Protein AF-A0A4Q1JTH9-F1 (afdb_monomer_lite)

Radius of gyration: 22.29 Å; chains: 1; bounding box: 63×52×67 Å

pLDDT: mean 81.84, std 19.49, range [34.16, 97.69]

Organism: NCBI:txid2137479

Secondary structure (DSSP, 8-state):
-PPP---------------------S-HHHHHHHHHHHHHHSSSEEEETTTTEEEEE-SSEEEEEEE--SSS-EEEEEEEES-TTS---HHHHHHHHHHHT-HHHHHHHHHHHHHT-PEEEEETTEEEEEE-GGG-TTSTT-EEEEE-SSEEEEEEE--

Foldseek 3Di:
DDDDDDDDDDPPDPPPPPPPPLVQPDDLVVLLVLQVVLDVQPDQWDDDPPFSWIWHDDPFWIWIWGWDDSPATKTKIKIFGPDLPDWDDVVVSLVSCCRRPHVQVSVLVVQLVVVPPWDWDDDDQKIKTWFACVSDPVQNGTWIWIDHRGMIMIMGGDD

Structure (mmCIF, N/CA/C/O backbone):
data_AF-A0A4Q1JTH9-F1
#
_entry.id   AF-A0A4Q1JTH9-F1
#
loop_
_atom_site.group_PDB
_atom_site.id
_atom_site.type_symbol
_atom_site.label_atom_id
_atom_site.label_alt_id
_atom_site.label_comp_id
_atom_site.label_asym_id
_atom_site.label_entity_id
_atom_site.label_seq_id
_atom_site.pdbx_PDB_ins_code
_atom_site.Cartn_x
_atom_site.Cartn_y
_atom_site.Cartn_z
_atom_site.occupancy
_atom_site.B_iso_or_equiv
_atom_site.auth_seq_id
_atom_site.auth_comp_id
_atom_site.auth_asym_id
_atom_site.auth_atom_id
_atom_site.pdbx_PDB_model_num
ATOM 1 N N . MET A 1 1 ? -48.103 33.745 -53.675 1.00 40.56 1 MET A N 1
ATOM 2 C CA . MET A 1 1 ? -47.669 32.347 -53.467 1.00 40.56 1 MET A CA 1
ATOM 3 C C . MET A 1 1 ? -46.428 32.373 -52.582 1.00 40.56 1 MET A C 1
ATOM 5 O O . MET A 1 1 ? -45.411 32.891 -53.017 1.00 40.56 1 MET A O 1
ATOM 9 N N . LYS A 1 2 ? -46.545 31.964 -51.311 1.00 34.16 2 LYS A N 1
ATOM 10 C CA . LYS A 1 2 ? -45.442 31.940 -50.331 1.00 34.16 2 LYS A CA 1
ATOM 11 C C . LYS A 1 2 ? -44.889 30.514 -50.262 1.00 34.16 2 LYS A C 1
ATOM 13 O O . LYS A 1 2 ? -45.632 29.605 -49.910 1.00 34.16 2 LYS A O 1
ATOM 18 N N . LEU A 1 3 ? -43.619 30.338 -50.623 1.00 39.31 3 LEU A N 1
ATOM 19 C CA . LEU A 1 3 ? -42.852 29.106 -50.428 1.00 39.31 3 LEU A CA 1
ATOM 20 C C . LEU A 1 3 ? -42.296 29.094 -48.999 1.00 39.31 3 LEU A C 1
ATOM 22 O O . LEU A 1 3 ? -41.693 30.072 -48.559 1.00 39.31 3 LEU A O 1
ATOM 26 N N . GLY A 1 4 ? -42.564 28.008 -48.273 1.00 34.81 4 GLY A N 1
ATOM 27 C CA . GLY A 1 4 ? -42.074 27.771 -46.918 1.00 34.81 4 GLY A CA 1
ATOM 28 C C . GLY A 1 4 ? -40.605 27.349 -46.905 1.00 34.81 4 GLY A C 1
ATOM 29 O O . GLY A 1 4 ? -40.155 26.623 -47.787 1.00 34.81 4 GLY A O 1
ATOM 30 N N . ALA A 1 5 ? -39.877 27.791 -45.881 1.00 41.25 5 ALA A N 1
ATOM 31 C CA . ALA A 1 5 ? -38.540 27.315 -45.556 1.00 41.25 5 ALA A CA 1
ATOM 32 C C . ALA A 1 5 ? -38.616 26.523 -44.243 1.00 41.25 5 ALA A C 1
ATOM 34 O O . ALA A 1 5 ? -39.036 27.050 -43.213 1.00 41.25 5 ALA A O 1
ATOM 35 N N . PHE A 1 6 ? -38.261 25.242 -44.312 1.00 37.34 6 PHE A N 1
ATOM 36 C CA . PHE A 1 6 ? -38.145 24.342 -43.167 1.00 37.34 6 PHE A CA 1
ATOM 37 C C . PHE A 1 6 ? -36.867 24.661 -42.369 1.00 37.34 6 PHE A C 1
ATOM 39 O O . PHE A 1 6 ? -35.846 24.985 -42.981 1.00 37.34 6 PHE A O 1
ATOM 46 N N . PRO A 1 7 ? -36.876 24.554 -41.029 1.00 42.16 7 PRO A N 1
ATOM 47 C CA . PRO A 1 7 ? -35.667 24.722 -40.236 1.00 42.16 7 PRO A CA 1
ATOM 48 C C . PRO A 1 7 ? -34.728 23.525 -40.438 1.00 42.16 7 PRO A C 1
ATOM 50 O O . PRO A 1 7 ? -35.094 22.374 -40.205 1.00 42.16 7 PRO A O 1
ATOM 53 N N . VAL A 1 8 ? -33.501 23.815 -40.870 1.00 41.16 8 VAL A N 1
ATOM 54 C CA . VAL A 1 8 ? -32.393 22.858 -40.935 1.00 41.16 8 VAL A CA 1
ATOM 55 C C . VAL A 1 8 ? -31.968 22.530 -39.503 1.00 41.16 8 VAL A C 1
ATOM 57 O O . VAL A 1 8 ? -31.403 23.370 -38.806 1.00 41.16 8 VAL A O 1
ATOM 60 N N . ALA A 1 9 ? -32.259 21.311 -39.055 1.00 43.19 9 ALA A N 1
ATOM 61 C CA . ALA A 1 9 ? -31.726 20.775 -37.811 1.00 43.19 9 ALA A CA 1
ATOM 62 C C . ALA A 1 9 ? -30.230 20.476 -37.995 1.00 43.19 9 ALA A C 1
ATOM 64 O O . ALA A 1 9 ? -29.851 19.554 -38.717 1.00 43.19 9 ALA A O 1
ATOM 65 N N . VAL A 1 10 ? -29.374 21.270 -37.353 1.00 40.28 10 VAL A N 1
ATOM 66 C CA . VAL A 1 10 ? -27.935 21.002 -37.257 1.00 40.28 10 VAL A CA 1
ATOM 67 C C . VAL A 1 10 ? -27.734 19.903 -36.213 1.00 40.28 10 VAL A C 1
ATOM 69 O O . VAL A 1 10 ? -27.803 20.147 -35.011 1.00 40.28 10 VAL A O 1
ATOM 72 N N . LEU A 1 11 ? -27.511 18.675 -36.677 1.00 39.31 11 LEU A N 1
ATOM 73 C CA . LEU A 1 11 ? -27.017 17.572 -35.854 1.00 39.31 11 LEU A CA 1
ATOM 74 C C . LEU A 1 11 ? -25.549 17.850 -35.509 1.00 39.31 11 LEU A C 1
ATOM 76 O O . LEU A 1 11 ? -24.652 17.592 -36.310 1.00 39.31 11 LEU A O 1
ATOM 80 N N . ILE A 1 12 ? -25.300 18.387 -34.314 1.00 44.41 12 ILE A N 1
ATOM 81 C CA . ILE A 1 12 ? -23.960 18.401 -33.724 1.00 44.41 12 ILE A CA 1
ATOM 82 C C . ILE A 1 12 ? -23.666 16.966 -33.284 1.00 44.41 12 ILE A C 1
ATOM 84 O O . ILE A 1 12 ? -24.097 16.517 -32.223 1.00 44.41 12 ILE A O 1
ATOM 88 N N . ALA A 1 13 ? -22.968 16.224 -34.139 1.00 38.91 13 ALA A N 1
ATOM 89 C CA . ALA A 1 13 ? -22.384 14.949 -33.769 1.00 38.91 13 ALA A CA 1
ATOM 90 C C . ALA A 1 13 ? -21.249 15.214 -32.770 1.00 38.91 13 ALA A C 1
ATOM 92 O O . ALA A 1 13 ? -20.174 15.679 -33.148 1.00 38.91 13 ALA A O 1
ATOM 93 N N . PHE A 1 14 ? -21.480 14.919 -31.490 1.00 41.78 14 PHE A N 1
ATOM 94 C CA . PHE A 1 14 ? -20.385 14.692 -30.553 1.00 41.78 14 PHE A CA 1
ATOM 95 C C . PHE A 1 14 ? -19.683 13.411 -30.998 1.00 41.78 14 PHE A C 1
ATOM 97 O O . PHE A 1 14 ? -20.115 12.303 -30.683 1.00 41.78 14 PHE A O 1
ATOM 104 N N . ALA A 1 15 ? -18.623 13.562 -31.790 1.00 36.91 15 ALA A N 1
ATOM 105 C CA . ALA A 1 15 ? -17.663 12.496 -31.985 1.00 36.91 15 ALA A CA 1
ATOM 106 C C . ALA A 1 15 ? -17.070 12.188 -30.606 1.00 36.91 15 ALA A C 1
ATOM 108 O O . ALA A 1 15 ? -16.263 12.955 -30.083 1.00 36.91 15 ALA A O 1
ATOM 109 N N . ALA A 1 16 ? -17.519 11.091 -29.996 1.00 41.47 16 ALA A N 1
ATOM 110 C CA . ALA A 1 16 ? -16.795 10.448 -28.916 1.00 41.47 16 ALA A CA 1
ATOM 111 C C . ALA A 1 16 ? -15.429 10.063 -29.494 1.00 41.47 16 ALA A C 1
ATOM 113 O O . ALA A 1 16 ? -15.298 9.061 -30.198 1.00 41.47 16 ALA A O 1
ATOM 114 N N . GLY A 1 17 ? -14.441 10.938 -29.302 1.00 34.69 17 GLY A N 1
ATOM 115 C CA . GLY A 1 17 ? -13.065 10.647 -29.663 1.00 34.69 17 GLY A CA 1
ATOM 116 C C . GLY A 1 17 ? -12.636 9.357 -28.964 1.00 34.69 17 GLY A C 1
ATOM 117 O O . GLY A 1 17 ? -13.097 9.095 -27.847 1.00 34.69 17 GLY A O 1
ATOM 118 N N . PRO A 1 18 ? -11.795 8.526 -29.600 1.00 39.56 18 PRO A N 1
ATOM 119 C CA . PRO A 1 18 ? -11.242 7.368 -28.922 1.00 39.56 18 PRO A CA 1
ATOM 120 C C . PRO A 1 18 ? -10.550 7.873 -27.656 1.00 39.56 18 PRO A C 1
ATOM 122 O O . PRO A 1 18 ? -9.736 8.795 -27.731 1.00 39.56 18 PRO A O 1
ATOM 125 N N . ALA A 1 19 ? -10.897 7.298 -26.501 1.00 40.38 19 ALA A N 1
ATOM 126 C CA . ALA A 1 19 ? -10.083 7.443 -25.306 1.00 40.38 19 ALA A CA 1
ATOM 127 C C . ALA A 1 19 ? -8.655 7.114 -25.738 1.00 40.38 19 ALA A C 1
ATOM 129 O O . ALA A 1 19 ? -8.393 6.000 -26.200 1.00 40.38 19 ALA A O 1
ATOM 130 N N . SER A 1 20 ? -7.769 8.108 -25.718 1.00 39.19 20 SER A N 1
ATOM 131 C CA . SER A 1 20 ? -6.368 7.903 -26.029 1.00 39.19 20 SER A CA 1
ATOM 132 C C . SER A 1 20 ? -5.864 6.892 -25.016 1.00 39.19 20 SER A C 1
ATOM 134 O O . SER A 1 20 ? -5.636 7.226 -23.856 1.00 39.19 20 SER A O 1
ATOM 136 N N . VAL A 1 21 ? -5.740 5.636 -25.443 1.00 45.19 21 VAL A N 1
ATOM 137 C CA . VAL A 1 21 ? -4.899 4.662 -24.769 1.00 45.19 21 VAL A CA 1
ATOM 138 C C . VAL A 1 21 ? -3.511 5.258 -24.911 1.00 45.19 21 VAL A C 1
ATOM 140 O O . VAL A 1 21 ? -2.866 5.100 -2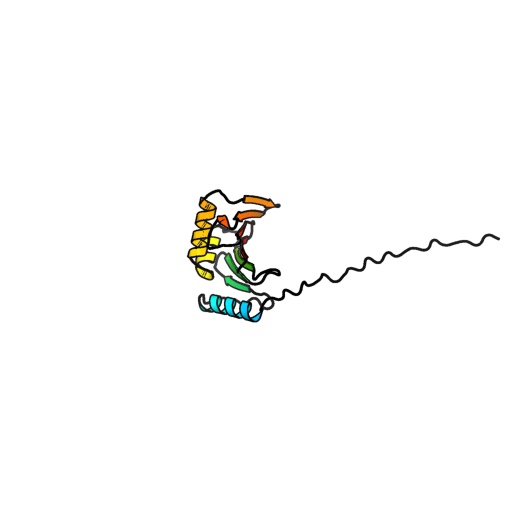5.945 1.00 45.19 21 VAL A O 1
ATOM 143 N N . GLN A 1 22 ? -3.112 6.073 -23.935 1.00 44.50 22 GLN A N 1
ATOM 144 C CA . GLN A 1 22 ? -1.736 6.503 -23.789 1.00 44.50 22 GLN A CA 1
ATOM 145 C C . GLN A 1 22 ? -0.961 5.191 -23.745 1.00 44.50 22 GLN A C 1
ATOM 147 O O . GLN A 1 22 ? -1.122 4.394 -22.822 1.00 44.50 22 GLN A O 1
ATOM 152 N N . ALA A 1 23 ? -0.277 4.872 -24.841 1.00 46.19 23 ALA A N 1
ATOM 153 C CA . ALA A 1 23 ? 0.464 3.636 -24.950 1.00 46.19 23 ALA A CA 1
ATOM 154 C C . ALA A 1 23 ? 1.621 3.778 -23.969 1.00 46.19 23 ALA A C 1
ATOM 156 O O . ALA A 1 23 ? 2.616 4.424 -24.284 1.00 46.19 23 ALA A O 1
ATOM 157 N N . CYS A 1 24 ? 1.446 3.267 -22.752 1.00 55.97 24 CYS A N 1
ATOM 158 C CA . CYS A 1 24 ? 2.490 3.305 -21.749 1.00 55.97 24 CYS A CA 1
ATOM 159 C C . CYS A 1 24 ? 3.714 2.587 -22.352 1.00 55.97 24 CYS A C 1
ATOM 161 O O . CYS A 1 24 ? 3.646 1.397 -22.660 1.00 55.97 24 CYS A O 1
ATOM 163 N N . THR A 1 25 ? 4.815 3.301 -22.590 1.00 56.06 25 THR A N 1
ATOM 164 C CA . THR A 1 25 ? 5.991 2.792 -23.323 1.00 56.06 25 THR A CA 1
ATOM 165 C C . THR A 1 25 ? 6.921 1.927 -22.463 1.00 56.06 25 THR A C 1
ATOM 167 O O . THR A 1 25 ? 8.084 1.743 -22.814 1.00 56.06 25 THR A O 1
ATOM 170 N N . PHE A 1 26 ? 6.454 1.412 -21.321 1.00 67.81 26 PHE A N 1
ATOM 171 C CA . PHE A 1 26 ? 7.300 0.676 -20.380 1.00 67.81 26 PHE A CA 1
ATOM 172 C C . PHE A 1 26 ? 7.559 -0.773 -20.817 1.00 67.81 26 PHE A C 1
ATOM 174 O O . PHE A 1 26 ? 6.765 -1.391 -21.532 1.00 67.81 26 PHE A O 1
ATOM 181 N N . ASP A 1 27 ? 8.677 -1.336 -20.345 1.00 73.62 27 ASP A N 1
ATOM 182 C CA . ASP A 1 27 ? 9.051 -2.726 -20.604 1.00 73.62 27 ASP A CA 1
ATOM 183 C C . ASP A 1 27 ? 8.103 -3.698 -19.882 1.00 73.62 27 ASP A C 1
ATOM 185 O O . ASP A 1 27 ? 8.306 -4.093 -18.731 1.00 73.62 27 ASP A O 1
ATOM 189 N N . GLN A 1 28 ? 7.053 -4.112 -20.591 1.00 74.38 28 GLN A N 1
ATOM 190 C CA . GLN A 1 28 ? 6.086 -5.096 -20.107 1.00 74.38 28 GLN A CA 1
ATOM 191 C C . GLN A 1 28 ? 6.746 -6.431 -19.735 1.00 74.38 28 GLN A C 1
ATOM 193 O O . GLN A 1 28 ? 6.280 -7.109 -18.817 1.00 74.38 28 GLN A O 1
ATOM 198 N N . LYS A 1 29 ? 7.842 -6.816 -20.408 1.00 77.06 29 LYS A N 1
ATOM 199 C CA . LYS A 1 29 ? 8.569 -8.050 -20.080 1.00 77.06 29 LYS A CA 1
ATOM 200 C C . LYS A 1 29 ? 9.341 -7.893 -18.776 1.00 77.06 29 LYS A C 1
ATOM 202 O O . LYS A 1 29 ? 9.332 -8.821 -17.968 1.00 77.06 29 LYS A O 1
ATOM 207 N N . GLY A 1 30 ? 9.956 -6.735 -18.553 1.00 79.56 30 GLY A N 1
ATOM 208 C CA . GLY A 1 30 ? 10.602 -6.374 -17.292 1.00 79.56 30 GLY A CA 1
ATOM 209 C C . GLY A 1 30 ? 9.621 -6.407 -16.121 1.00 79.56 30 GLY A C 1
ATOM 210 O O . GLY A 1 30 ? 9.881 -7.071 -15.118 1.00 79.56 30 GLY A O 1
ATOM 211 N N . VAL A 1 31 ? 8.440 -5.803 -16.289 1.00 82.75 31 VAL A N 1
ATOM 212 C CA . VAL A 1 31 ? 7.359 -5.835 -15.288 1.00 82.75 31 VAL A CA 1
ATOM 213 C C . VAL A 1 31 ? 6.910 -7.262 -14.978 1.00 82.75 31 VAL A C 1
ATOM 215 O O . VAL A 1 31 ? 6.857 -7.653 -13.810 1.00 82.75 31 VAL A O 1
ATOM 218 N N . ALA A 1 32 ? 6.621 -8.059 -16.010 1.00 81.38 32 ALA A N 1
ATOM 219 C CA . ALA A 1 32 ? 6.209 -9.447 -15.830 1.00 81.38 32 ALA A CA 1
ATOM 220 C C . ALA A 1 32 ? 7.293 -10.271 -15.115 1.00 81.38 32 ALA A C 1
ATOM 222 O O . ALA A 1 32 ? 6.986 -11.021 -14.189 1.00 81.38 32 ALA A O 1
ATOM 223 N N . SER A 1 33 ? 8.561 -10.081 -15.491 1.00 84.44 33 SER A N 1
ATOM 224 C CA . SER A 1 33 ? 9.703 -10.774 -14.884 1.00 84.44 33 SER A CA 1
ATOM 225 C C . SER A 1 33 ? 9.881 -10.403 -13.411 1.00 84.44 33 SER A C 1
ATOM 227 O O . SER A 1 33 ? 10.140 -11.272 -12.579 1.00 84.44 33 SER A O 1
ATOM 229 N N . GLU A 1 34 ? 9.713 -9.127 -13.062 1.00 86.38 34 GLU A N 1
ATOM 230 C CA . GLU A 1 34 ? 9.827 -8.652 -11.683 1.00 86.38 34 GLU A CA 1
ATOM 231 C C . GLU A 1 34 ? 8.683 -9.171 -10.804 1.00 86.38 34 GLU A C 1
ATOM 233 O O . GLU A 1 34 ? 8.923 -9.687 -9.705 1.00 86.38 34 GLU A O 1
ATOM 238 N N . LEU A 1 35 ? 7.445 -9.116 -11.304 1.00 88.25 35 LEU A N 1
ATOM 239 C CA . LEU A 1 35 ? 6.293 -9.712 -10.627 1.00 88.25 35 LEU A CA 1
ATOM 240 C C . LEU A 1 35 ? 6.496 -11.210 -10.424 1.00 88.25 35 LEU A C 1
ATOM 242 O O . LEU A 1 35 ? 6.291 -11.702 -9.316 1.00 88.25 35 LEU A O 1
ATOM 246 N N . GLU A 1 36 ? 6.959 -11.930 -11.447 1.0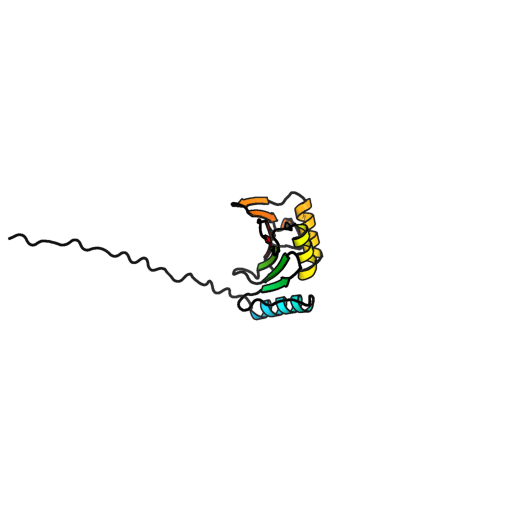0 86.00 36 GLU A N 1
ATOM 247 C CA . GLU A 1 36 ? 7.241 -13.360 -11.349 1.00 86.00 36 GLU A CA 1
ATOM 248 C C . GLU A 1 36 ? 8.342 -13.650 -10.318 1.00 86.00 36 GLU A C 1
ATOM 250 O O . GLU A 1 36 ? 8.225 -14.576 -9.511 1.00 86.00 36 GLU A O 1
ATOM 255 N N . ARG A 1 37 ? 9.397 -12.832 -10.271 1.00 88.88 37 ARG A N 1
ATOM 256 C CA . ARG A 1 37 ? 10.479 -12.953 -9.287 1.00 88.88 37 ARG A CA 1
ATOM 257 C C . ARG A 1 37 ? 9.986 -12.737 -7.854 1.00 88.88 37 ARG A C 1
ATOM 259 O O . ARG A 1 37 ? 10.395 -13.458 -6.939 1.00 88.88 37 ARG A O 1
ATOM 266 N N . ILE A 1 38 ? 9.118 -11.753 -7.619 1.00 88.75 38 ILE A N 1
ATOM 267 C CA . ILE A 1 38 ? 8.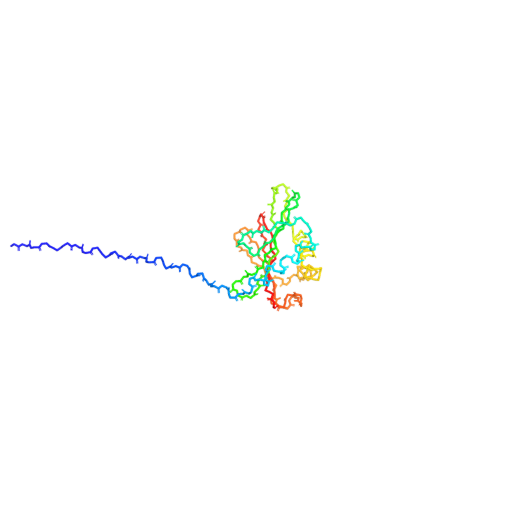476 -11.535 -6.311 1.00 88.75 38 ILE A CA 1
ATOM 268 C C . ILE A 1 38 ? 7.552 -12.708 -5.966 1.00 88.75 38 ILE A C 1
ATOM 270 O O . ILE A 1 38 ? 7.600 -13.235 -4.850 1.00 88.75 38 ILE A O 1
ATOM 274 N N . ALA A 1 39 ? 6.763 -13.149 -6.939 1.00 86.12 39 ALA A N 1
ATOM 275 C CA . ALA A 1 39 ? 5.808 -14.233 -6.821 1.00 86.12 39 ALA A CA 1
ATOM 276 C C . ALA A 1 39 ? 6.467 -15.578 -6.485 1.00 86.12 39 ALA A C 1
ATOM 278 O O . ALA A 1 39 ? 6.020 -16.282 -5.584 1.00 86.12 39 ALA A O 1
ATOM 279 N N . ARG A 1 40 ? 7.602 -15.906 -7.107 1.00 86.62 40 ARG A N 1
ATOM 280 C CA . ARG A 1 40 ? 8.377 -17.120 -6.799 1.00 86.62 40 ARG A CA 1
ATOM 281 C C . ARG A 1 40 ? 8.920 -17.144 -5.367 1.00 86.62 40 ARG A C 1
ATOM 283 O O . ARG A 1 40 ? 9.040 -18.220 -4.790 1.00 86.62 40 ARG A O 1
ATOM 290 N N . ARG A 1 41 ? 9.208 -15.980 -4.770 1.00 89.06 41 ARG A N 1
ATOM 291 C CA . ARG A 1 41 ? 9.632 -15.874 -3.358 1.00 89.06 41 ARG A CA 1
ATOM 292 C C . ARG A 1 41 ? 8.478 -16.047 -2.369 1.00 89.06 41 ARG A C 1
ATOM 294 O O . ARG A 1 41 ? 8.720 -16.319 -1.198 1.00 89.06 41 ARG A O 1
ATOM 301 N N . ASN A 1 42 ? 7.236 -15.910 -2.830 1.00 89.12 42 ASN A N 1
ATOM 302 C CA . ASN A 1 42 ? 6.028 -16.036 -2.024 1.00 89.12 42 ASN A CA 1
ATOM 303 C C . ASN A 1 42 ? 5.045 -17.014 -2.700 1.00 89.12 42 ASN A C 1
ATOM 305 O O . ASN A 1 42 ? 4.161 -16.569 -3.439 1.00 89.12 42 ASN A O 1
ATOM 309 N N . PRO A 1 43 ? 5.165 -18.337 -2.469 1.00 87.12 43 PRO A N 1
ATOM 310 C CA . PRO A 1 43 ? 4.308 -19.324 -3.125 1.00 87.12 43 PRO A CA 1
ATOM 311 C C . PRO A 1 43 ? 2.821 -19.121 -2.784 1.00 87.12 43 PRO A C 1
ATOM 313 O O . PRO A 1 43 ? 2.478 -18.551 -1.748 1.00 87.12 43 PRO A O 1
ATOM 316 N N . GLY A 1 44 ? 1.934 -19.610 -3.658 1.00 89.06 44 GLY A N 1
ATOM 317 C CA . GLY A 1 44 ? 0.478 -19.462 -3.510 1.00 89.06 44 GLY A CA 1
ATOM 318 C C . GLY A 1 44 ? -0.101 -18.185 -4.130 1.00 89.06 44 GLY A C 1
ATOM 319 O O . GLY A 1 44 ? -1.211 -17.788 -3.779 1.00 89.06 44 GLY A O 1
ATOM 320 N N . TYR A 1 45 ? 0.647 -17.539 -5.027 1.00 93.06 45 TYR A N 1
ATOM 321 C CA . TYR A 1 45 ? 0.167 -16.391 -5.789 1.00 93.06 45 TYR A CA 1
ATOM 322 C C . TYR A 1 45 ? -0.758 -16.812 -6.941 1.00 93.06 45 TYR A C 1
ATOM 324 O O . TYR A 1 45 ? -0.647 -17.913 -7.484 1.00 93.06 45 TYR A O 1
ATOM 332 N N . ARG A 1 46 ? -1.625 -15.891 -7.360 1.00 92.56 46 ARG A N 1
ATOM 333 C CA . ARG A 1 46 ? -2.376 -15.940 -8.616 1.00 92.56 46 ARG A CA 1
ATOM 334 C C . A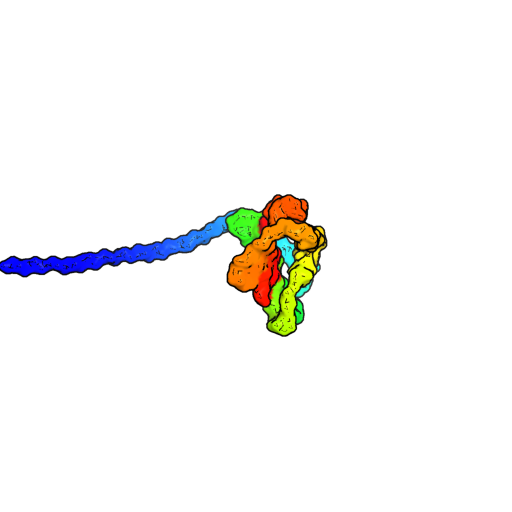RG A 1 46 ? -1.959 -14.747 -9.469 1.00 92.56 46 ARG A C 1
ATOM 336 O O . ARG A 1 46 ? -2.111 -13.609 -9.035 1.00 92.56 46 ARG A O 1
ATOM 343 N N . ALA A 1 47 ? -1.433 -14.995 -10.665 1.00 89.94 47 ALA A N 1
ATOM 344 C CA . ALA A 1 47 ? -1.255 -13.936 -11.658 1.00 89.94 47 ALA A CA 1
ATOM 345 C C . ALA A 1 47 ? -2.624 -13.491 -12.187 1.00 89.94 47 ALA A C 1
ATOM 347 O O . ALA A 1 47 ? -3.518 -14.326 -12.344 1.00 89.94 47 ALA A O 1
ATOM 348 N N . LEU A 1 48 ? -2.791 -12.195 -12.444 1.00 87.81 48 LEU A N 1
ATOM 349 C CA . LEU A 1 48 ? -4.018 -11.628 -13.000 1.00 87.81 48 LEU A CA 1
ATOM 350 C C . LEU A 1 48 ? -3.821 -11.409 -14.509 1.00 87.81 48 LEU A C 1
ATOM 352 O O . LEU A 1 48 ? -3.093 -10.500 -14.895 1.00 87.81 48 LEU A O 1
ATOM 356 N N . PRO A 1 49 ? -4.391 -12.258 -15.387 1.00 79.31 49 PRO A N 1
ATOM 357 C CA . PRO A 1 49 ? -4.135 -12.168 -16.822 1.00 79.31 49 PRO A CA 1
ATOM 358 C C . PRO A 1 49 ? -4.600 -10.830 -17.398 1.00 79.31 49 PRO A C 1
ATOM 360 O O . PRO A 1 49 ? -5.715 -10.396 -17.125 1.00 79.31 49 PRO A O 1
ATOM 363 N N . GLY A 1 50 ? -3.758 -10.200 -18.216 1.00 77.69 50 GLY A N 1
ATOM 364 C CA . GL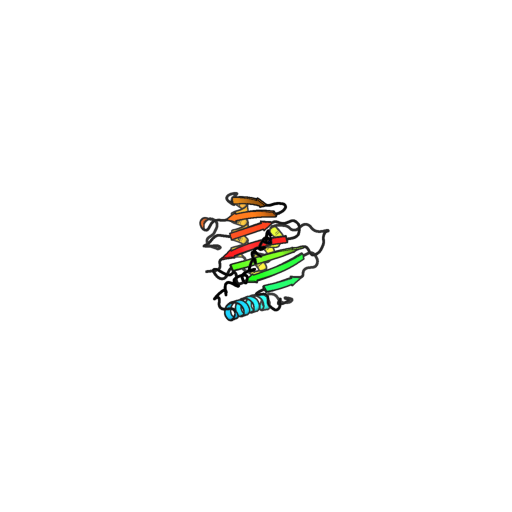Y A 1 50 ? -4.042 -8.879 -18.789 1.00 77.69 50 GLY A CA 1
ATOM 365 C C . GLY A 1 50 ? -3.839 -7.714 -17.816 1.00 77.69 50 GLY A C 1
ATOM 366 O O . GLY A 1 50 ? -3.908 -6.565 -18.238 1.00 77.69 50 GLY A O 1
ATOM 367 N N . GLU A 1 51 ? -3.535 -7.997 -16.548 1.00 81.94 51 GLU A N 1
ATOM 368 C CA . GLU A 1 51 ? -3.096 -7.015 -15.566 1.00 81.94 51 GLU A CA 1
ATOM 369 C C . GLU A 1 51 ? -1.600 -7.220 -15.291 1.00 81.94 51 GLU A C 1
ATOM 371 O O . GLU A 1 51 ? -1.101 -8.345 -15.209 1.00 81.94 51 GLU A O 1
ATOM 376 N N . SER A 1 52 ? -0.868 -6.132 -15.077 1.00 87.94 52 SER A N 1
ATOM 377 C CA . SER A 1 52 ? 0.495 -6.193 -14.546 1.00 87.94 52 SER A CA 1
ATOM 378 C C . SER A 1 52 ? 0.452 -6.377 -13.026 1.00 87.94 52 SER A C 1
ATOM 380 O O . SER A 1 52 ? 0.924 -5.535 -12.261 1.00 87.94 52 SER A O 1
ATOM 382 N N . ALA A 1 53 ? -0.183 -7.465 -12.580 1.00 90.75 53 ALA A N 1
ATOM 383 C CA . ALA A 1 53 ? -0.465 -7.703 -11.174 1.00 90.75 53 ALA A CA 1
ATOM 384 C C . ALA A 1 53 ? -0.489 -9.188 -10.783 1.00 90.75 53 ALA A C 1
ATOM 386 O O . ALA A 1 53 ? -0.817 -10.087 -11.562 1.00 90.75 53 ALA A O 1
ATOM 387 N N . VAL A 1 54 ? -0.186 -9.432 -9.511 1.00 94.19 54 VAL A N 1
ATOM 388 C CA . VAL A 1 54 ? -0.310 -10.733 -8.845 1.00 94.19 54 VAL A CA 1
ATOM 389 C C . VAL A 1 54 ? -1.046 -10.562 -7.522 1.00 94.19 54 VAL A C 1
ATOM 391 O O . VAL A 1 54 ? -1.024 -9.489 -6.918 1.00 94.19 54 VAL A O 1
ATOM 394 N N . GLU A 1 55 ? -1.693 -11.618 -7.041 1.00 95.69 55 GLU A N 1
ATOM 395 C CA . GLU A 1 55 ? -2.392 -11.584 -5.761 1.00 95.69 55 GLU A CA 1
ATOM 396 C C . GLU A 1 55 ? -2.155 -12.820 -4.895 1.00 95.69 55 GLU A C 1
ATOM 398 O O . GLU A 1 55 ? -1.930 -13.925 -5.386 1.00 95.69 55 GLU A O 1
ATOM 403 N N . TRP A 1 56 ? -2.280 -12.627 -3.587 1.00 95.69 56 TRP A N 1
ATOM 404 C CA . TRP A 1 56 ? -2.282 -13.674 -2.575 1.00 95.69 56 TRP A CA 1
ATOM 405 C C . TRP A 1 56 ? -3.545 -13.555 -1.743 1.00 95.69 56 TRP A C 1
ATOM 407 O O . TRP A 1 56 ? -3.917 -12.465 -1.307 1.00 95.69 56 TRP A O 1
ATOM 417 N N . LYS A 1 57 ? -4.191 -14.686 -1.476 1.00 93.94 57 LYS A N 1
ATOM 418 C CA . LYS A 1 57 ? -5.390 -14.734 -0.644 1.00 93.94 57 LYS A CA 1
ATOM 419 C C . LYS A 1 57 ? -5.035 -15.206 0.761 1.00 93.94 57 LYS A C 1
ATOM 421 O O . LYS A 1 57 ? -4.382 -16.231 0.933 1.00 93.94 57 LYS A O 1
ATOM 426 N N . THR A 1 58 ? -5.503 -14.473 1.761 1.00 88.56 58 THR A N 1
ATOM 427 C CA . THR A 1 58 ? -5.559 -14.915 3.155 1.00 88.56 58 THR A CA 1
ATOM 428 C C . THR A 1 58 ? -7.015 -15.248 3.514 1.00 88.56 58 THR A C 1
ATOM 430 O O . THR A 1 58 ? -7.928 -14.984 2.720 1.00 88.56 58 THR A O 1
ATOM 433 N N . PRO A 1 59 ? -7.280 -15.842 4.690 1.00 86.81 59 PRO A N 1
ATOM 434 C CA . PRO A 1 59 ? -8.652 -16.097 5.123 1.00 86.81 59 PRO A CA 1
ATOM 435 C C . PRO A 1 59 ? -9.513 -14.829 5.254 1.00 86.81 59 PRO A C 1
ATOM 437 O O . PRO A 1 59 ? -10.725 -14.911 5.087 1.00 86.81 59 PRO A O 1
ATOM 440 N N . THR A 1 60 ? -8.910 -13.670 5.542 1.00 87.88 60 THR A N 1
ATOM 441 C CA . THR A 1 60 ? -9.638 -12.441 5.919 1.00 87.88 60 THR A CA 1
ATOM 442 C C . THR A 1 60 ? -9.453 -11.274 4.947 1.00 87.88 60 THR A C 1
ATOM 444 O O . THR A 1 60 ? -10.277 -10.357 4.926 1.00 87.88 60 THR A O 1
ATOM 447 N N . TYR A 1 61 ? -8.412 -11.307 4.115 1.00 93.56 61 TYR A N 1
ATOM 448 C CA . TYR A 1 61 ? -8.155 -10.318 3.070 1.00 93.56 61 TYR A CA 1
ATOM 449 C C . TYR A 1 61 ? -7.401 -10.946 1.894 1.00 93.56 61 TYR A C 1
ATOM 451 O O . TYR A 1 61 ? -6.913 -12.073 1.959 1.00 93.56 61 TYR A O 1
ATOM 459 N N . LYS A 1 62 ? -7.267 -10.210 0.798 1.00 95.81 62 LYS A N 1
ATOM 460 C CA . LYS A 1 62 ? -6.307 -10.515 -0.264 1.00 95.81 62 LYS A CA 1
ATOM 461 C C . LYS A 1 62 ? -5.303 -9.381 -0.380 1.00 95.81 62 LYS A C 1
ATOM 463 O O . LYS A 1 62 ? -5.623 -8.235 -0.085 1.00 95.81 62 LYS A O 1
ATOM 468 N N . VAL A 1 63 ? -4.094 -9.709 -0.803 1.00 96.75 63 VAL A N 1
ATOM 469 C CA . VAL A 1 63 ? -3.060 -8.738 -1.144 1.00 96.75 63 VAL A CA 1
ATOM 470 C C . VAL A 1 63 ? -2.875 -8.777 -2.645 1.00 96.75 63 VAL A C 1
ATOM 472 O O . VAL A 1 63 ? -2.642 -9.851 -3.188 1.00 96.75 63 VAL A O 1
ATOM 475 N N . ARG A 1 64 ? -2.969 -7.628 -3.302 1.00 96.06 64 ARG A N 1
ATOM 476 C CA . ARG A 1 64 ? -2.630 -7.431 -4.706 1.00 96.06 64 ARG A CA 1
ATOM 477 C C . ARG A 1 64 ? -1.357 -6.600 -4.779 1.00 96.06 64 ARG A C 1
ATOM 479 O O . ARG A 1 64 ? -1.236 -5.584 -4.102 1.00 96.06 64 ARG A O 1
ATOM 486 N N . LEU A 1 65 ? -0.416 -7.054 -5.588 1.00 94.62 65 LEU A N 1
ATOM 487 C CA . LEU A 1 65 ? 0.762 -6.301 -5.979 1.00 94.62 65 LEU A CA 1
ATOM 488 C C . LEU A 1 65 ? 0.625 -5.980 -7.460 1.00 94.62 65 LEU A C 1
ATOM 490 O O . LEU A 1 65 ? 0.499 -6.905 -8.262 1.00 94.62 65 LEU A O 1
ATOM 494 N N . SER A 1 66 ? 0.693 -4.700 -7.797 1.00 91.12 66 SER A N 1
ATOM 495 C CA . SER A 1 66 ? 0.628 -4.215 -9.174 1.00 91.12 66 SER A CA 1
ATOM 496 C C . SER A 1 66 ? 1.890 -3.421 -9.506 1.00 91.12 66 SER A C 1
ATOM 498 O O . SER A 1 66 ? 2.441 -2.733 -8.642 1.00 91.12 66 SER A O 1
ATOM 500 N N . LEU A 1 67 ? 2.350 -3.525 -10.751 1.00 87.69 67 LEU A N 1
ATOM 501 C CA . LEU A 1 67 ? 3.451 -2.743 -11.316 1.00 87.69 67 LEU A CA 1
ATOM 502 C C . LEU A 1 67 ? 3.022 -2.155 -12.669 1.00 87.69 67 LEU A C 1
ATOM 504 O O . LEU A 1 67 ? 2.276 -2.792 -13.399 1.00 87.69 67 LEU A O 1
ATOM 508 N N . GLY A 1 68 ? 3.533 -0.984 -13.042 1.00 71.31 68 GLY A N 1
ATOM 509 C CA . GLY A 1 68 ? 3.314 -0.388 -14.365 1.00 71.31 68 GLY A CA 1
ATOM 510 C C . GLY A 1 68 ? 2.122 0.571 -14.427 1.00 71.31 68 GLY A C 1
ATOM 511 O O . GLY A 1 68 ? 1.040 0.207 -14.884 1.00 71.31 68 GLY A O 1
ATOM 512 N N . GLY A 1 69 ? 2.358 1.818 -14.008 1.00 61.06 69 GLY A N 1
ATOM 513 C CA . GLY A 1 69 ? 1.536 2.988 -14.340 1.00 61.06 69 GLY A CA 1
ATOM 514 C C . GLY A 1 69 ? 2.095 3.735 -15.558 1.00 61.06 69 GLY A C 1
ATOM 515 O O . GLY A 1 69 ? 3.259 3.559 -15.908 1.00 61.06 69 GLY A O 1
ATOM 516 N N . CYS A 1 70 ? 1.271 4.557 -16.208 1.00 57.41 70 CYS A N 1
ATOM 517 C CA . CYS A 1 70 ? 1.559 5.159 -17.516 1.00 57.41 70 CYS A CA 1
ATOM 518 C C . CYS A 1 70 ? 2.598 6.298 -17.526 1.00 57.41 70 CYS A C 1
ATOM 520 O O . CYS A 1 70 ? 2.761 6.932 -18.563 1.00 57.41 70 CYS A O 1
ATOM 522 N N . GLU A 1 71 ? 3.306 6.533 -16.420 1.00 50.97 71 GLU A N 1
ATOM 523 C CA . GLU A 1 71 ? 4.395 7.515 -16.376 1.00 50.97 71 GLU A CA 1
ATOM 524 C C . GLU A 1 71 ? 5.733 6.843 -16.045 1.00 50.97 71 GLU A C 1
ATOM 526 O O . GLU A 1 71 ? 6.514 6.715 -16.971 1.00 50.97 71 GLU A O 1
ATOM 531 N N . ASP A 1 72 ? 5.993 6.251 -14.875 1.00 53.47 72 ASP A N 1
ATOM 532 C CA . ASP A 1 72 ? 7.346 5.711 -14.601 1.00 53.47 72 ASP A CA 1
ATOM 533 C C . ASP A 1 72 ? 7.329 4.510 -13.637 1.00 53.47 72 ASP A C 1
ATOM 535 O O . ASP A 1 72 ? 7.499 4.655 -12.430 1.00 53.47 72 ASP A O 1
ATOM 539 N N . LEU A 1 73 ? 7.035 3.308 -14.162 1.00 63.53 73 LEU A N 1
ATOM 540 C CA . LEU A 1 73 ? 7.003 2.028 -13.421 1.00 63.53 73 LEU A CA 1
ATOM 541 C C . LEU A 1 73 ? 6.389 2.141 -12.009 1.00 63.53 73 LEU A C 1
ATOM 543 O O . LEU A 1 73 ? 6.942 1.687 -11.013 1.00 63.53 73 LEU A O 1
ATOM 547 N N . GLY A 1 74 ? 5.195 2.731 -11.927 1.00 79.19 74 GLY A N 1
ATOM 548 C CA . GLY A 1 74 ? 4.445 2.817 -10.673 1.00 79.19 74 GLY A CA 1
ATOM 549 C C . GLY A 1 74 ? 4.262 1.449 -10.008 1.00 79.19 74 GLY A C 1
ATOM 550 O O . GLY A 1 74 ? 4.015 0.443 -10.674 1.00 79.19 74 GLY A O 1
ATOM 551 N N . ALA A 1 75 ? 4.384 1.419 -8.690 1.00 89.75 75 ALA A N 1
ATOM 552 C CA . ALA A 1 75 ? 4.252 0.248 -7.849 1.00 89.75 75 ALA A CA 1
ATOM 553 C C . ALA A 1 75 ? 3.107 0.433 -6.861 1.00 89.75 75 ALA A C 1
ATOM 555 O O . ALA A 1 75 ? 2.982 1.487 -6.246 1.00 89.75 75 ALA A O 1
ATOM 556 N N . GLU A 1 76 ? 2.309 -0.614 -6.666 1.00 93.62 76 GLU A N 1
ATOM 557 C CA . GLU A 1 76 ? 1.219 -0.607 -5.697 1.00 93.62 76 GLU A CA 1
ATOM 558 C C . GLU A 1 76 ? 1.184 -1.908 -4.897 1.00 93.62 76 GLU A C 1
ATOM 560 O O . GLU A 1 76 ? 1.228 -3.003 -5.458 1.00 93.62 76 GLU A O 1
ATOM 565 N N . VAL A 1 77 ? 1.049 -1.792 -3.578 1.00 96.56 77 VAL A N 1
ATOM 566 C CA . VAL A 1 77 ? 0.625 -2.892 -2.707 1.00 96.56 77 VAL A CA 1
ATOM 567 C C . VAL A 1 77 ? -0.739 -2.537 -2.146 1.00 96.56 77 VAL A C 1
ATOM 569 O O . VAL A 1 77 ? -0.871 -1.572 -1.402 1.00 96.56 77 VAL A O 1
ATOM 572 N N . ARG A 1 78 ? -1.744 -3.345 -2.467 1.00 97.00 78 ARG A N 1
ATOM 573 C CA . ARG A 1 78 ? -3.136 -3.136 -2.075 1.00 97.00 78 ARG A CA 1
ATOM 574 C C . ARG A 1 78 ? -3.637 -4.310 -1.251 1.00 97.00 78 ARG A C 1
ATOM 576 O O . ARG A 1 78 ? -3.528 -5.464 -1.658 1.00 97.00 78 ARG A O 1
ATOM 583 N N . VAL A 1 79 ? -4.201 -4.025 -0.087 1.00 97.50 79 VAL A N 1
ATOM 584 C CA . VAL A 1 79 ? -4.903 -4.991 0.757 1.00 97.50 79 VAL A CA 1
ATOM 585 C C . VAL A 1 79 ? -6.392 -4.777 0.554 1.00 97.50 79 VAL A C 1
ATOM 587 O O . VAL A 1 79 ? -6.889 -3.686 0.795 1.00 97.50 79 VAL A O 1
ATOM 590 N N . VAL A 1 80 ? -7.102 -5.815 0.118 1.00 96.38 80 VAL A N 1
ATOM 591 C CA . VAL A 1 80 ? -8.542 -5.763 -0.156 1.00 96.38 80 VAL A CA 1
ATOM 592 C C . VAL A 1 80 ? -9.267 -6.719 0.776 1.00 96.38 80 VAL A C 1
ATOM 594 O O . VAL A 1 80 ? -8.882 -7.885 0.921 1.00 96.38 80 VAL A O 1
ATOM 597 N N . ARG A 1 81 ? -10.339 -6.238 1.394 1.00 93.94 81 ARG A N 1
ATOM 598 C CA . ARG A 1 81 ? -11.182 -7.007 2.302 1.00 93.94 81 ARG A CA 1
ATOM 599 C C . ARG A 1 81 ? -11.850 -8.163 1.559 1.00 93.94 81 ARG A C 1
ATOM 601 O O . ARG A 1 81 ? -12.375 -7.998 0.462 1.00 93.94 81 ARG A O 1
ATOM 608 N N . THR A 1 82 ? -11.844 -9.352 2.159 1.00 91.56 82 THR A N 1
ATOM 609 C CA . THR A 1 82 ? -12.595 -10.515 1.643 1.00 91.56 82 THR A CA 1
ATOM 610 C C . THR A 1 82 ? -13.706 -10.959 2.587 1.00 91.56 82 THR A C 1
ATOM 612 O O . THR A 1 82 ? -14.568 -11.736 2.183 1.00 91.56 82 THR A O 1
ATOM 615 N N . SER A 1 83 ? -13.713 -10.449 3.821 1.00 85.75 83 SER A N 1
ATOM 616 C CA . SER A 1 83 ? -14.742 -10.705 4.824 1.00 85.75 83 SER A CA 1
ATOM 617 C C . SER A 1 83 ? -15.151 -9.403 5.506 1.00 85.75 83 SER A C 1
ATOM 619 O O . SER A 1 83 ? -14.310 -8.721 6.088 1.00 85.75 83 SER A O 1
ATOM 621 N N . ALA A 1 84 ? -16.444 -9.071 5.483 1.00 80.12 84 ALA A N 1
ATOM 622 C CA . ALA A 1 84 ? -16.973 -7.837 6.076 1.00 80.12 84 ALA A CA 1
ATOM 623 C C . ALA A 1 84 ? -16.770 -7.751 7.603 1.00 80.12 84 ALA A C 1
ATOM 625 O O . ALA A 1 84 ? -16.769 -6.664 8.173 1.00 80.12 84 ALA A O 1
ATOM 626 N N . SER A 1 85 ? -16.577 -8.893 8.262 1.00 80.12 85 SER A N 1
ATOM 627 C CA . SER A 1 85 ? -16.436 -9.019 9.716 1.00 80.12 85 SER A CA 1
ATOM 628 C C . SER A 1 85 ? -15.064 -8.625 10.272 1.00 80.12 85 SER A C 1
ATOM 630 O O . SER A 1 85 ? -14.914 -8.565 11.490 1.00 80.12 85 SER A O 1
ATOM 632 N N . VAL A 1 86 ? -14.066 -8.349 9.424 1.00 80.56 86 VAL A N 1
ATOM 633 C CA . VAL A 1 86 ? -12.728 -7.929 9.865 1.00 80.56 86 VAL A CA 1
ATOM 634 C C . VAL A 1 86 ? -12.382 -6.586 9.216 1.00 80.56 86 VAL A C 1
ATOM 636 O O . VAL A 1 86 ? -12.334 -6.512 7.985 1.00 80.56 86 VAL A O 1
ATOM 639 N N . PRO A 1 87 ? -12.148 -5.516 10.000 1.00 86.38 87 PRO A N 1
ATOM 640 C CA . PRO A 1 87 ? -11.717 -4.240 9.444 1.00 86.38 87 PRO A CA 1
ATOM 641 C C . PRO A 1 87 ? -10.295 -4.349 8.887 1.00 86.38 87 PRO A C 1
ATOM 643 O O . PRO A 1 87 ? -9.458 -5.089 9.417 1.00 86.38 87 PRO A O 1
ATOM 646 N N . LEU A 1 88 ? -10.017 -3.587 7.830 1.00 92.00 88 LEU A N 1
ATOM 647 C CA . LEU A 1 88 ? -8.658 -3.447 7.326 1.00 92.00 88 LEU A CA 1
ATOM 648 C C . LEU A 1 88 ? -7.851 -2.509 8.217 1.00 92.00 88 LEU A C 1
ATOM 650 O O . LEU A 1 88 ? -8.375 -1.525 8.739 1.00 92.00 88 LEU A O 1
ATOM 654 N N . THR A 1 89 ? -6.566 -2.809 8.384 1.00 93.00 89 THR A N 1
ATOM 655 C CA . THR A 1 89 ? -5.664 -1.985 9.193 1.00 93.00 89 THR A CA 1
ATOM 656 C C . THR A 1 89 ? -4.422 -1.592 8.413 1.00 93.00 89 THR A C 1
ATOM 658 O O . THR A 1 89 ? -3.921 -2.338 7.571 1.00 93.00 89 THR A O 1
ATOM 661 N N . THR A 1 90 ? -3.861 -0.431 8.744 1.00 94.56 90 THR A N 1
ATOM 662 C CA . THR A 1 90 ? -2.584 0.008 8.171 1.00 94.56 90 THR A CA 1
ATOM 663 C C . THR A 1 90 ? -1.452 -0.976 8.481 1.00 94.56 90 THR A C 1
ATOM 665 O O . THR A 1 90 ? -0.570 -1.169 7.654 1.00 94.56 90 THR A O 1
ATOM 668 N N . GLU A 1 91 ? -1.491 -1.681 9.617 1.00 95.25 91 GLU A N 1
ATOM 669 C CA . GLU A 1 91 ? -0.503 -2.729 9.916 1.00 95.25 91 GLU A CA 1
ATOM 670 C C . GLU A 1 91 ? -0.606 -3.934 8.969 1.00 95.25 91 GLU A C 1
ATOM 672 O O . GLU A 1 91 ? 0.421 -4.518 8.629 1.00 95.25 91 GLU A O 1
ATOM 677 N N . GLN A 1 92 ? -1.799 -4.288 8.472 1.00 95.75 92 GLN A N 1
ATOM 678 C CA . GLN A 1 92 ? -1.919 -5.312 7.423 1.00 95.75 92 GLN A CA 1
ATOM 679 C C . GLN A 1 92 ? -1.244 -4.856 6.126 1.00 95.75 92 GLN A C 1
ATOM 681 O O . GLN A 1 92 ? -0.540 -5.649 5.500 1.00 95.75 92 GLN A O 1
ATOM 686 N N . LEU A 1 93 ? -1.407 -3.582 5.749 1.00 97.56 93 LEU A N 1
ATOM 687 C CA . LEU A 1 93 ? -0.698 -2.998 4.608 1.00 97.56 93 LEU A CA 1
ATOM 688 C C . LEU A 1 93 ? 0.821 -3.030 4.830 1.00 97.56 93 LEU A C 1
ATOM 690 O O . LEU A 1 93 ? 1.548 -3.525 3.974 1.00 97.56 93 LEU A O 1
ATOM 694 N N . ILE A 1 94 ? 1.313 -2.570 5.982 1.00 97.69 94 ILE A N 1
ATOM 695 C CA . ILE A 1 94 ? 2.753 -2.553 6.287 1.00 97.69 94 ILE A CA 1
ATOM 696 C C . ILE A 1 94 ? 3.332 -3.976 6.280 1.00 97.69 94 ILE A C 1
ATOM 698 O O . ILE A 1 94 ? 4.408 -4.202 5.723 1.00 97.69 94 ILE A O 1
ATOM 702 N N . ALA A 1 95 ? 2.616 -4.957 6.837 1.00 96.56 95 ALA A N 1
ATOM 703 C CA . ALA A 1 95 ? 3.019 -6.361 6.798 1.00 96.56 95 ALA A CA 1
ATOM 704 C C . ALA A 1 95 ? 3.053 -6.916 5.362 1.00 96.56 95 ALA A C 1
ATOM 706 O O . ALA A 1 95 ? 3.978 -7.651 5.006 1.00 96.56 95 ALA A O 1
ATOM 707 N N . ALA A 1 96 ? 2.085 -6.543 4.519 1.00 96.56 96 ALA A N 1
ATOM 708 C CA . ALA A 1 96 ? 2.082 -6.899 3.104 1.00 96.56 96 ALA A CA 1
ATOM 709 C C . ALA A 1 96 ? 3.283 -6.284 2.366 1.00 96.56 96 ALA A C 1
ATOM 711 O O . ALA A 1 96 ? 3.988 -6.992 1.649 1.00 96.56 96 ALA A O 1
ATOM 712 N N . VAL A 1 97 ? 3.580 -5.003 2.591 1.00 96.88 97 VAL A N 1
ATOM 713 C CA . VAL A 1 97 ? 4.755 -4.328 2.015 1.00 96.88 97 VAL A CA 1
ATOM 714 C C . VAL A 1 97 ? 6.049 -5.016 2.457 1.00 96.88 97 VAL A C 1
ATOM 716 O O . VAL A 1 97 ? 6.905 -5.299 1.618 1.00 96.88 97 VAL A O 1
ATOM 719 N N . ALA A 1 98 ? 6.171 -5.361 3.742 1.00 96.31 98 ALA A N 1
ATOM 720 C CA . ALA A 1 98 ? 7.348 -6.045 4.279 1.00 96.31 98 ALA A CA 1
ATOM 721 C C . ALA A 1 98 ? 7.584 -7.393 3.590 1.00 96.31 98 ALA A C 1
ATOM 723 O O . ALA A 1 98 ? 8.711 -7.727 3.228 1.00 96.31 98 ALA A O 1
ATOM 724 N N . ARG A 1 99 ? 6.504 -8.157 3.397 1.00 94.62 99 ARG A N 1
ATOM 725 C CA . ARG A 1 99 ? 6.550 -9.511 2.845 1.00 94.62 99 ARG A CA 1
ATOM 726 C C . ARG A 1 99 ? 6.759 -9.545 1.332 1.00 94.62 99 ARG A C 1
ATOM 728 O O . ARG A 1 99 ? 7.526 -10.372 0.839 1.00 94.62 99 ARG A O 1
ATOM 735 N N . TYR A 1 100 ? 6.046 -8.699 0.594 1.00 92.69 100 TYR A N 1
ATOM 736 C CA . TYR A 1 100 ? 5.988 -8.777 -0.868 1.00 92.69 100 TYR A CA 1
ATOM 737 C C . TYR A 1 100 ? 6.901 -7.765 -1.565 1.00 92.69 100 TYR A C 1
ATOM 739 O O . TYR A 1 100 ? 7.114 -7.889 -2.768 1.00 92.69 100 TYR A O 1
ATOM 747 N N . ARG A 1 101 ? 7.475 -6.791 -0.843 1.00 91.50 101 ARG A N 1
ATOM 748 C CA . ARG A 1 101 ? 8.419 -5.809 -1.402 1.00 91.50 101 ARG A CA 1
ATOM 749 C C . ARG A 1 101 ? 9.735 -5.769 -0.645 1.00 91.50 101 ARG A C 1
ATOM 751 O O . ARG A 1 101 ? 10.721 -6.304 -1.147 1.00 91.50 101 ARG A O 1
ATOM 758 N N . SER A 1 102 ? 9.765 -5.148 0.530 1.00 91.88 102 SER A N 1
ATOM 759 C CA . SER A 1 102 ? 10.949 -5.136 1.393 1.00 91.88 102 SER A CA 1
ATOM 760 C C . SER A 1 102 ? 10.626 -4.666 2.810 1.00 91.88 102 SER A C 1
ATOM 762 O O . SER A 1 102 ? 9.754 -3.819 3.029 1.00 91.88 102 SER A O 1
ATOM 764 N N . ALA A 1 103 ? 11.377 -5.188 3.783 1.00 94.50 103 ALA A N 1
ATOM 765 C CA . ALA A 1 103 ? 11.296 -4.761 5.179 1.00 94.50 103 ALA A CA 1
ATOM 766 C C . ALA A 1 103 ? 11.695 -3.285 5.366 1.00 94.50 103 ALA A C 1
ATOM 768 O O . ALA A 1 103 ? 11.106 -2.590 6.197 1.00 94.50 103 ALA A O 1
ATOM 769 N N . ASP A 1 104 ? 12.634 -2.788 4.557 1.00 94.56 104 ASP A N 1
ATOM 770 C CA . ASP A 1 104 ? 13.084 -1.393 4.600 1.00 94.56 104 ASP A CA 1
ATOM 771 C C . ASP A 1 104 ? 11.963 -0.431 4.195 1.00 94.56 104 ASP A C 1
ATOM 773 O O . ASP A 1 104 ? 11.690 0.535 4.909 1.00 94.56 104 ASP A O 1
ATOM 777 N N . ARG A 1 105 ? 11.231 -0.736 3.111 1.00 95.12 105 ARG A N 1
ATOM 778 C CA . ARG A 1 105 ? 10.067 0.061 2.685 1.00 95.12 105 ARG A CA 1
ATOM 779 C C . ARG A 1 105 ? 8.956 0.027 3.730 1.00 95.12 105 ARG A C 1
ATOM 781 O O . ARG A 1 105 ? 8.379 1.062 4.043 1.00 95.12 105 ARG A O 1
ATOM 788 N N . ALA A 1 106 ? 8.687 -1.131 4.328 1.00 97.31 106 ALA A N 1
ATOM 789 C CA . ALA A 1 106 ? 7.710 -1.236 5.410 1.00 97.31 106 ALA A CA 1
ATOM 790 C C . ALA A 1 106 ? 8.100 -0.398 6.642 1.00 97.31 106 ALA A C 1
ATOM 792 O O . ALA A 1 106 ? 7.255 0.272 7.239 1.00 97.31 106 ALA A O 1
ATOM 793 N N . SER A 1 107 ? 9.384 -0.399 7.005 1.00 96.69 107 SER A N 1
ATOM 794 C CA . SER A 1 107 ? 9.909 0.408 8.112 1.00 96.69 107 SER A CA 1
ATOM 795 C C . SER A 1 107 ? 9.823 1.904 7.810 1.00 96.69 107 SER A C 1
ATOM 797 O O . SER A 1 107 ? 9.420 2.677 8.677 1.00 96.69 107 SER A O 1
ATOM 799 N N . ALA A 1 108 ? 10.113 2.303 6.571 1.00 95.31 108 ALA A N 1
ATOM 800 C CA . ALA A 1 108 ? 9.954 3.672 6.093 1.00 95.31 108 ALA A CA 1
ATOM 801 C C . ALA A 1 108 ? 8.501 4.162 6.172 1.00 95.31 108 ALA A C 1
ATOM 803 O O . ALA A 1 108 ? 8.253 5.246 6.697 1.00 95.31 108 ALA A O 1
ATOM 804 N N . VAL A 1 109 ? 7.537 3.349 5.730 1.00 96.50 109 VAL A N 1
ATOM 805 C CA . VAL A 1 109 ? 6.104 3.670 5.846 1.00 96.50 109 VAL A CA 1
ATOM 806 C C . VAL A 1 109 ? 5.710 3.862 7.310 1.00 96.50 109 VAL A C 1
ATOM 808 O O . VAL A 1 109 ? 5.066 4.852 7.656 1.00 96.50 109 VAL A O 1
ATOM 811 N N . ARG A 1 110 ? 6.140 2.954 8.198 1.00 96.75 110 ARG A N 1
ATOM 812 C CA . ARG A 1 110 ? 5.861 3.060 9.637 1.00 96.75 110 ARG A CA 1
ATOM 813 C C . ARG A 1 110 ? 6.455 4.335 10.244 1.00 96.75 110 ARG A C 1
ATOM 815 O O . ARG A 1 110 ? 5.774 5.019 11.004 1.00 96.75 110 ARG A O 1
ATOM 822 N N . ALA A 1 111 ? 7.696 4.671 9.898 1.00 95.19 111 ALA A N 1
ATOM 823 C CA . ALA A 1 111 ? 8.359 5.882 10.374 1.00 95.19 111 ALA A CA 1
ATOM 824 C C . ALA A 1 111 ? 7.651 7.155 9.885 1.00 95.19 111 ALA A C 1
ATOM 826 O O . ALA A 1 111 ? 7.431 8.079 10.667 1.00 95.19 111 ALA A O 1
ATOM 827 N N . ALA A 1 112 ? 7.237 7.187 8.618 1.00 94.44 112 ALA A N 1
ATOM 828 C CA . ALA A 1 112 ? 6.506 8.310 8.048 1.00 94.44 112 ALA A CA 1
ATOM 829 C C . ALA A 1 112 ? 5.139 8.512 8.726 1.00 94.44 112 ALA A C 1
ATOM 831 O O . ALA A 1 112 ? 4.816 9.637 9.106 1.00 94.44 112 ALA A O 1
ATOM 832 N N . LEU A 1 113 ? 4.387 7.434 8.981 1.00 94.19 113 LEU A N 1
ATOM 833 C CA . LEU A 1 113 ? 3.136 7.485 9.751 1.00 94.19 113 LEU A CA 1
ATOM 834 C C . LEU A 1 113 ? 3.355 8.018 11.173 1.00 94.19 113 LEU A C 1
ATOM 836 O O . LEU A 1 113 ? 2.611 8.885 11.626 1.00 94.19 113 LEU A O 1
ATOM 840 N N . ALA A 1 114 ? 4.401 7.550 11.857 1.00 94.19 114 ALA A N 1
ATOM 841 C CA . ALA A 1 114 ? 4.741 8.000 13.206 1.00 94.19 114 ALA A CA 1
ATOM 842 C C . ALA A 1 114 ? 5.238 9.457 13.257 1.00 94.19 114 ALA A C 1
ATOM 844 O O . ALA A 1 114 ? 5.141 10.103 14.297 1.00 94.19 114 ALA A O 1
ATOM 845 N N . SER A 1 115 ? 5.764 9.985 12.148 1.00 91.12 115 SER A N 1
ATOM 846 C CA . SER A 1 115 ? 6.308 11.346 12.093 1.00 91.12 115 SER A CA 1
ATOM 847 C C . SER A 1 115 ? 5.245 12.444 12.179 1.00 91.12 115 SER A C 1
ATOM 849 O O . SER A 1 115 ? 5.580 13.585 12.494 1.00 91.12 115 SER A O 1
ATOM 851 N N . GLY A 1 116 ? 3.986 12.130 11.847 1.00 85.31 116 GLY A N 1
ATOM 852 C CA . GLY A 1 116 ? 2.904 13.114 11.755 1.00 85.31 116 GLY A CA 1
ATOM 853 C C . GLY A 1 116 ? 3.055 14.134 10.616 1.00 85.31 116 GLY A C 1
ATOM 854 O O . GLY A 1 116 ? 2.293 15.093 10.569 1.00 85.31 116 GLY A O 1
ATOM 855 N N . LYS A 1 117 ? 4.022 13.951 9.703 1.00 85.25 117 LYS A N 1
ATOM 856 C CA . LYS A 1 117 ? 4.323 14.883 8.597 1.00 85.25 117 LYS A CA 1
ATOM 857 C C . LYS A 1 117 ? 3.625 14.542 7.277 1.00 85.25 117 LYS A C 1
ATOM 859 O O . LYS A 1 117 ? 3.877 15.205 6.276 1.00 85.25 117 LYS A O 1
ATOM 864 N N . LEU A 1 118 ? 2.796 13.500 7.261 1.00 93.94 118 LEU A N 1
ATOM 865 C CA . LEU A 1 118 ? 2.020 13.120 6.083 1.00 93.94 118 LEU A CA 1
ATOM 866 C C . LEU A 1 118 ? 0.939 14.166 5.816 1.00 93.94 118 LEU A C 1
ATOM 868 O O . LEU A 1 118 ? 0.231 14.583 6.736 1.00 93.94 118 LEU A O 1
ATOM 872 N N . VAL A 1 119 ? 0.790 14.558 4.555 1.00 96.31 119 VAL A N 1
ATOM 873 C CA . VAL A 1 119 ? -0.325 15.405 4.134 1.00 96.31 119 VAL A CA 1
ATOM 874 C C . VAL A 1 119 ? -1.564 14.528 4.065 1.00 96.31 119 VAL A C 1
ATOM 876 O O . VAL A 1 119 ? -1.569 13.498 3.397 1.00 96.31 119 VAL A O 1
ATOM 879 N N . ARG A 1 120 ? -2.612 14.920 4.790 1.00 96.94 120 ARG A N 1
ATOM 880 C CA . ARG A 1 120 ? -3.881 14.196 4.816 1.00 96.94 120 ARG A CA 1
ATOM 881 C C . ARG A 1 120 ? -4.917 14.911 3.962 1.00 96.94 120 ARG A C 1
ATOM 883 O O . ARG A 1 120 ? -5.225 16.072 4.227 1.00 96.94 120 ARG A O 1
ATOM 890 N N . SER A 1 121 ? -5.524 14.186 3.031 1.00 97.12 121 SER A N 1
ATOM 891 C CA . SER A 1 121 ? -6.709 14.616 2.285 1.00 97.12 121 SER A CA 1
ATOM 892 C C . SER A 1 121 ? -7.819 13.564 2.396 1.00 97.12 121 SER A C 1
ATOM 894 O O . SER A 1 121 ? -7.580 12.413 2.768 1.00 97.12 121 SER A O 1
ATOM 896 N N . VAL A 1 122 ? -9.067 13.977 2.175 1.00 97.12 122 VAL A N 1
ATOM 897 C CA . VAL A 1 122 ? -10.243 13.099 2.252 1.00 97.12 122 VAL A CA 1
ATOM 898 C C . VAL A 1 122 ? -11.114 13.355 1.033 1.00 97.12 122 VAL A C 1
ATOM 900 O O . VAL A 1 122 ? -11.463 14.504 0.771 1.00 97.12 122 VAL A O 1
ATOM 903 N N . ASP A 1 123 ? -11.483 12.285 0.335 1.00 95.62 123 ASP A N 1
ATOM 904 C CA . ASP A 1 123 ? -12.442 12.293 -0.768 1.00 95.62 123 ASP A CA 1
ATOM 905 C C . ASP A 1 123 ? -13.511 11.225 -0.513 1.00 95.62 123 ASP A C 1
ATOM 907 O O . ASP A 1 123 ? -13.227 10.025 -0.466 1.00 95.62 123 ASP A O 1
ATOM 911 N N . GLY A 1 124 ? -14.746 11.662 -0.266 1.00 95.81 124 GLY A N 1
ATOM 912 C CA . GLY A 1 124 ? -15.840 10.776 0.126 1.00 95.81 124 GLY A CA 1
ATOM 913 C C . GLY A 1 124 ? -15.495 9.924 1.355 1.00 95.81 124 GLY A C 1
ATOM 914 O O . GLY A 1 124 ? -15.295 10.442 2.454 1.00 95.81 124 GLY A O 1
ATOM 915 N N . THR A 1 125 ? -15.458 8.602 1.175 1.00 94.62 125 THR A N 1
ATOM 916 C CA . THR A 1 125 ? -15.111 7.624 2.224 1.00 94.62 125 THR A CA 1
ATOM 917 C C . THR A 1 125 ? -13.630 7.256 2.264 1.00 94.62 125 THR A C 1
ATOM 919 O O . THR A 1 125 ? -13.241 6.422 3.081 1.00 94.62 125 THR A O 1
ATOM 922 N N . THR A 1 126 ? -12.816 7.836 1.385 1.00 96.06 126 THR A N 1
ATOM 923 C CA . THR A 1 126 ? -11.403 7.498 1.233 1.00 96.06 126 THR A CA 1
ATOM 924 C C . THR A 1 126 ? -10.536 8.593 1.843 1.00 96.06 126 THR A C 1
ATOM 926 O O . THR A 1 126 ? -10.707 9.780 1.573 1.00 96.06 126 THR A O 1
ATOM 929 N N . THR A 1 127 ? -9.601 8.201 2.705 1.00 97.19 127 THR A N 1
ATOM 930 C CA . THR A 1 127 ? -8.544 9.085 3.212 1.00 97.19 127 THR A CA 1
ATOM 931 C C . THR A 1 127 ? -7.259 8.805 2.446 1.00 97.19 127 THR A C 1
ATOM 933 O O . THR A 1 127 ? -6.865 7.648 2.335 1.00 97.19 127 THR A O 1
ATOM 936 N N . TYR A 1 128 ? -6.580 9.849 1.984 1.00 96.88 128 TYR A N 1
ATOM 937 C CA . TYR A 1 128 ? -5.245 9.746 1.405 1.00 96.88 128 TYR A CA 1
ATOM 938 C C . TYR A 1 128 ? -4.224 10.350 2.364 1.00 96.88 128 TYR A C 1
ATOM 940 O O . TYR A 1 128 ? -4.460 11.400 2.971 1.00 96.88 128 TYR A O 1
ATOM 948 N N . LEU A 1 129 ? -3.097 9.663 2.523 1.00 97.00 129 LEU A N 1
ATOM 949 C CA . LEU A 1 129 ? -1.939 10.130 3.272 1.00 97.00 129 LEU A CA 1
ATOM 950 C C . LEU A 1 129 ? -0.743 10.170 2.330 1.00 97.00 129 LEU A C 1
ATOM 952 O O . LEU A 1 129 ? -0.269 9.128 1.881 1.00 97.00 129 LEU A O 1
ATOM 956 N N . GLU A 1 130 ? -0.253 11.364 2.049 1.00 95.88 130 GLU A N 1
ATOM 957 C CA . GLU A 1 130 ? 0.809 11.594 1.078 1.00 95.88 130 GLU A CA 1
ATOM 958 C C . GLU A 1 130 ? 2.112 11.946 1.791 1.00 95.88 130 GLU A C 1
ATOM 960 O O . GLU A 1 130 ? 2.166 12.794 2.689 1.00 95.88 130 GLU A O 1
ATOM 965 N N . ALA A 1 131 ? 3.175 11.265 1.384 1.00 94.56 131 ALA A N 1
ATOM 966 C CA . ALA A 1 131 ? 4.538 11.500 1.809 1.00 94.56 131 ALA A CA 1
ATOM 967 C C . ALA A 1 131 ? 5.320 12.110 0.646 1.00 94.56 131 ALA A C 1
ATOM 969 O O . ALA A 1 131 ? 5.334 11.545 -0.445 1.00 94.56 131 ALA A O 1
ATOM 970 N N . SER A 1 132 ? 6.011 13.225 0.884 1.00 90.69 132 SER A N 1
ATOM 971 C CA . SER A 1 132 ? 6.957 13.771 -0.094 1.00 90.69 132 SER A CA 1
ATOM 972 C C . SER A 1 132 ? 8.246 12.943 -0.160 1.00 90.69 132 SER A C 1
ATOM 974 O O . SER A 1 132 ? 8.518 12.114 0.712 1.00 90.69 132 SER A O 1
ATOM 976 N N . GLU A 1 133 ? 9.084 13.216 -1.160 1.00 85.25 133 GLU A N 1
ATOM 977 C CA . GLU A 1 133 ? 10.431 12.641 -1.331 1.00 85.25 133 GLU A CA 1
ATOM 978 C C . GLU A 1 133 ? 11.329 12.738 -0.083 1.00 85.25 133 GLU A C 1
ATOM 980 O O . GLU A 1 133 ? 12.173 11.879 0.167 1.00 85.25 133 GLU A O 1
ATOM 985 N N . PHE A 1 134 ? 11.111 13.744 0.769 1.00 85.94 134 PHE A N 1
ATOM 986 C CA . PHE A 1 134 ? 11.885 13.944 1.997 1.00 85.94 134 PHE A CA 1
ATOM 987 C C . PHE A 1 134 ? 11.452 13.037 3.154 1.00 85.94 134 PHE A C 1
ATOM 989 O O . PHE A 1 134 ? 12.109 13.012 4.196 1.00 85.94 134 PHE A O 1
ATOM 996 N N . ALA A 1 135 ? 10.338 12.314 3.012 1.00 83.12 135 ALA A N 1
ATOM 997 C CA . ALA A 1 135 ? 9.821 11.459 4.072 1.00 83.12 135 ALA A CA 1
ATOM 998 C C . ALA A 1 135 ? 10.676 10.203 4.272 1.00 83.12 135 ALA A C 1
ATOM 1000 O O . ALA A 1 135 ? 10.784 9.707 5.396 1.00 83.12 135 ALA A O 1
ATOM 1001 N N . SER A 1 136 ? 11.277 9.669 3.203 1.00 85.25 136 SER A N 1
ATOM 1002 C CA . SER A 1 136 ? 12.130 8.489 3.299 1.00 85.25 136 SER A CA 1
ATOM 1003 C C . SER A 1 136 ? 13.022 8.287 2.072 1.00 85.25 136 SER A C 1
ATOM 1005 O O . SER A 1 136 ? 12.514 8.307 0.954 1.00 85.25 136 SER A O 1
ATOM 1007 N N . PRO A 1 137 ? 14.304 7.911 2.252 1.00 86.00 137 PRO A N 1
ATOM 1008 C CA . PRO A 1 137 ? 15.155 7.492 1.137 1.00 86.00 137 PRO A CA 1
ATOM 1009 C C . PRO A 1 137 ? 14.674 6.197 0.459 1.00 86.00 137 PRO A C 1
ATOM 1011 O O . PRO A 1 137 ? 15.078 5.912 -0.662 1.00 86.00 137 PRO A O 1
ATOM 1014 N N . ALA A 1 138 ? 13.810 5.404 1.109 1.00 89.38 138 ALA A N 1
ATOM 1015 C CA . ALA A 1 138 ? 13.213 4.217 0.496 1.00 89.38 138 ALA A CA 1
ATOM 1016 C C . ALA A 1 138 ? 12.147 4.566 -0.559 1.00 89.38 138 ALA A C 1
ATOM 1018 O O . ALA A 1 138 ? 11.751 3.694 -1.329 1.00 89.38 138 ALA A O 1
ATOM 1019 N N . PHE A 1 139 ? 11.675 5.815 -0.579 1.00 90.56 139 PHE A N 1
ATOM 1020 C CA . PHE A 1 139 ? 10.687 6.339 -1.516 1.00 90.56 139 PHE A CA 1
ATOM 1021 C C . PHE A 1 139 ? 11.194 7.680 -2.060 1.00 90.56 139 PHE A C 1
ATOM 1023 O O . PHE A 1 139 ? 10.737 8.735 -1.620 1.00 90.56 139 PHE A O 1
ATOM 1030 N N . PRO A 1 140 ? 12.159 7.655 -2.994 1.00 89.06 140 PRO A N 1
ATOM 1031 C CA . PRO A 1 140 ? 12.858 8.857 -3.448 1.00 89.06 140 PRO A CA 1
ATOM 1032 C C . PRO A 1 140 ? 11.952 9.872 -4.153 1.00 89.06 140 PRO A C 1
ATOM 1034 O O . PRO A 1 140 ? 12.343 11.021 -4.283 1.00 89.06 140 PRO A O 1
ATOM 1037 N N . LEU A 1 141 ? 10.753 9.461 -4.577 1.00 89.88 141 LEU A N 1
ATOM 1038 C CA . LEU A 1 141 ? 9.730 10.318 -5.185 1.00 89.88 141 LEU A CA 1
ATOM 1039 C C . LEU A 1 141 ? 8.475 10.448 -4.304 1.00 89.88 141 LEU A C 1
ATOM 1041 O O . LEU A 1 141 ? 7.427 10.899 -4.754 1.00 89.88 141 LEU A O 1
ATOM 1045 N N . GLY A 1 142 ? 8.567 10.031 -3.040 1.00 92.38 142 GLY A N 1
ATOM 1046 C CA . GLY A 1 142 ? 7.427 9.968 -2.135 1.00 92.38 142 GLY A CA 1
ATOM 1047 C C . GLY A 1 142 ? 6.536 8.743 -2.355 1.00 92.38 142 GLY A C 1
ATOM 1048 O O . GLY A 1 142 ? 6.847 7.830 -3.126 1.00 92.38 142 GLY A O 1
ATOM 1049 N N . PHE A 1 143 ? 5.441 8.696 -1.603 1.00 94.44 143 PHE A N 1
ATOM 1050 C CA . PHE A 1 143 ? 4.439 7.635 -1.682 1.00 94.44 143 PHE A CA 1
ATOM 1051 C C . PHE A 1 143 ? 3.077 8.132 -1.198 1.00 94.44 143 PHE A C 1
ATOM 1053 O O . PHE A 1 143 ? 2.991 9.087 -0.423 1.00 94.44 143 PHE A O 1
ATOM 1060 N N . THR A 1 144 ? 2.025 7.411 -1.568 1.00 95.62 144 THR A N 1
ATOM 1061 C CA . THR A 1 144 ? 0.655 7.681 -1.128 1.00 95.62 144 THR A CA 1
ATOM 1062 C C . THR A 1 144 ? 0.058 6.445 -0.475 1.00 95.62 144 THR A C 1
ATOM 1064 O O . THR A 1 144 ? 0.183 5.337 -0.995 1.00 95.62 144 THR A O 1
ATOM 1067 N N . ILE A 1 145 ? -0.599 6.627 0.671 1.00 97.00 145 ILE A N 1
ATOM 1068 C CA . ILE A 1 145 ? -1.447 5.611 1.294 1.00 97.00 145 ILE A CA 1
ATOM 1069 C C . ILE A 1 145 ? -2.902 5.996 1.061 1.00 97.00 145 ILE A C 1
ATOM 1071 O O . ILE A 1 145 ? -3.357 7.021 1.558 1.00 97.00 145 ILE A O 1
ATOM 1075 N N . GLU A 1 146 ? -3.634 5.150 0.354 1.00 97.00 146 GLU A N 1
ATOM 1076 C CA . GLU A 1 146 ? -5.080 5.241 0.183 1.00 97.00 146 GLU A CA 1
ATOM 1077 C C . GLU A 1 146 ? -5.764 4.364 1.240 1.00 97.00 146 GLU A C 1
ATOM 1079 O O . GLU A 1 146 ? -5.411 3.196 1.409 1.00 97.00 146 GLU A O 1
ATOM 1084 N N . GLN A 1 147 ? -6.733 4.911 1.971 1.00 96.69 147 GLN A N 1
ATOM 1085 C CA . GLN A 1 147 ? -7.475 4.215 3.022 1.00 96.69 147 GLN A CA 1
ATOM 1086 C C . GLN A 1 147 ? -8.977 4.330 2.759 1.00 96.69 147 GLN A C 1
ATOM 1088 O O . GLN A 1 147 ? -9.594 5.345 3.087 1.00 96.69 147 GLN A O 1
ATOM 1093 N N . GLY A 1 148 ? -9.556 3.282 2.182 1.00 94.88 148 GLY A N 1
ATOM 1094 C CA . GLY A 1 148 ? -10.987 3.146 1.937 1.00 94.88 148 GLY A CA 1
ATOM 1095 C C . GLY A 1 148 ? -11.670 2.146 2.882 1.00 94.88 148 GLY A C 1
ATOM 1096 O O . GLY A 1 148 ? -11.021 1.485 3.699 1.00 94.88 148 GLY A O 1
ATOM 1097 N N . PRO A 1 149 ? -13.003 1.997 2.776 1.00 92.19 149 PRO A N 1
ATOM 1098 C CA . PRO A 1 149 ? -13.774 1.072 3.614 1.00 92.19 149 PRO A CA 1
ATOM 1099 C C . PRO A 1 149 ? -13.501 -0.410 3.305 1.00 92.19 149 PRO A C 1
ATOM 1101 O O . PRO A 1 149 ? -13.641 -1.260 4.187 1.00 92.19 149 PRO A O 1
ATOM 1104 N N . ASP A 1 150 ? -13.127 -0.719 2.062 1.00 94.44 150 ASP A N 1
ATOM 1105 C CA . ASP A 1 150 ? -12.923 -2.081 1.553 1.00 94.44 150 ASP A CA 1
ATOM 1106 C C . ASP A 1 150 ? -11.476 -2.392 1.183 1.00 94.44 150 ASP A C 1
ATOM 1108 O O . ASP A 1 150 ? -11.139 -3.548 0.912 1.00 94.44 150 ASP A O 1
ATOM 1112 N N . GLU A 1 151 ? -10.612 -1.383 1.186 1.00 95.75 151 GLU A N 1
ATOM 1113 C CA . GLU A 1 151 ? -9.233 -1.520 0.752 1.00 95.75 151 GLU A CA 1
ATOM 1114 C C . GLU A 1 151 ? -8.309 -0.481 1.378 1.00 95.75 151 GLU A C 1
ATOM 1116 O O . GLU A 1 151 ? -8.720 0.624 1.723 1.00 95.75 151 GLU A O 1
ATOM 1121 N N . ILE A 1 152 ? -7.042 -0.860 1.527 1.00 97.62 152 ILE A N 1
ATOM 1122 C CA . ILE A 1 152 ? -5.954 0.040 1.895 1.00 97.62 152 ILE A CA 1
ATOM 1123 C C . ILE A 1 152 ? -4.803 -0.227 0.929 1.00 97.62 152 ILE A C 1
ATOM 1125 O O . ILE A 1 152 ? -4.379 -1.377 0.785 1.00 97.62 152 ILE A O 1
ATOM 1129 N N . ALA A 1 153 ? -4.286 0.811 0.282 1.00 97.44 153 ALA A N 1
ATOM 1130 C CA . ALA A 1 153 ? -3.214 0.695 -0.697 1.00 97.44 153 ALA A CA 1
ATOM 1131 C C . ALA A 1 153 ? -2.042 1.612 -0.364 1.00 97.44 153 ALA A C 1
ATOM 1133 O O . ALA A 1 153 ? -2.220 2.678 0.211 1.00 97.44 153 ALA A O 1
ATOM 1134 N N . LEU A 1 154 ? -0.842 1.179 -0.733 1.00 97.00 154 LEU A N 1
ATOM 1135 C CA . LEU A 1 154 ? 0.361 1.997 -0.799 1.00 97.00 154 LEU A CA 1
ATOM 1136 C C . LEU A 1 154 ? 0.804 2.042 -2.256 1.00 97.00 154 LEU A C 1
ATOM 1138 O O . LEU A 1 154 ? 1.061 0.979 -2.825 1.00 97.00 154 LEU A O 1
ATOM 1142 N N . SER A 1 155 ? 0.954 3.236 -2.817 1.00 94.31 155 SER A N 1
ATOM 1143 C CA . SER A 1 155 ? 1.465 3.449 -4.169 1.00 94.31 155 SER A CA 1
ATOM 1144 C C . SER A 1 155 ? 2.671 4.387 -4.178 1.00 94.31 155 SER A C 1
ATOM 1146 O O . SER A 1 155 ? 2.796 5.279 -3.339 1.00 94.31 155 SER A O 1
ATOM 1148 N N . TRP A 1 156 ? 3.610 4.138 -5.087 1.00 92.56 156 TRP A N 1
ATOM 1149 C CA . TRP A 1 156 ? 4.812 4.952 -5.282 1.00 92.56 156 TRP A CA 1
ATOM 1150 C C . TRP A 1 156 ? 5.362 4.762 -6.695 1.00 92.56 156 TRP A C 1
ATOM 1152 O O . TRP A 1 156 ? 5.002 3.810 -7.387 1.00 92.56 156 TRP A O 1
ATOM 1162 N N . GLN A 1 157 ? 6.253 5.652 -7.115 1.00 86.88 157 GLN A N 1
ATOM 1163 C CA . GLN A 1 157 ? 6.995 5.514 -8.369 1.00 86.88 157 GLN A CA 1
ATOM 1164 C C . GLN A 1 157 ? 8.294 4.729 -8.131 1.00 86.88 157 GLN A C 1
ATOM 1166 O O . GLN A 1 157 ? 8.972 4.950 -7.121 1.00 86.88 157 GLN A O 1
ATOM 1171 N N . GLU A 1 158 ? 8.627 3.792 -9.022 1.00 75.56 158 GLU A N 1
ATOM 1172 C CA . GLU A 1 158 ? 9.935 3.121 -9.031 1.00 75.56 158 GLU A CA 1
ATOM 1173 C C . GLU A 1 158 ? 10.841 3.808 -10.057 1.00 75.56 158 GLU A C 1
ATOM 1175 O O . GLU A 1 158 ? 10.433 4.017 -11.197 1.00 75.56 158 GLU A O 1
ATOM 1180 N N . LEU A 1 159 ? 12.054 4.164 -9.624 1.00 61.16 159 LEU A N 1
ATOM 1181 C CA . LEU A 1 159 ? 13.116 4.721 -10.469 1.00 61.16 159 LEU A CA 1
ATOM 1182 C C . LEU A 1 159 ? 13.856 3.625 -11.245 1.00 61.16 159 LEU A C 1
ATOM 1184 O O . LEU A 1 159 ? 14.055 2.529 -10.667 1.00 61.16 159 LEU A O 1
#

Sequence (159 aa):
MKLGAFPVAVLIAFAAGPASVQACTFDQKGVASELERIARRNPGYRALPGESAVEWKTPTYKVRLSLGGCEDLGAEVRVVRTSASVPLTTEQLIAAVARYRSADRASAVRAALASGKLVRSVDGTTTYLEASEFASPAFP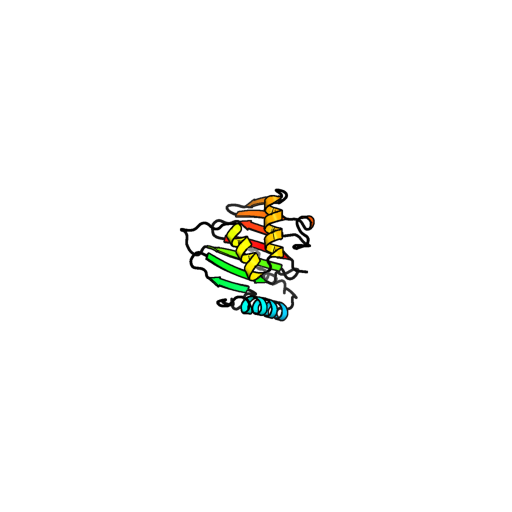LGFTIEQGPDEIALSWQEL